Protein AF-A0A9X0DX29-F1 (afdb_monomer)

Structure (mmCIF, N/CA/C/O backbone):
data_AF-A0A9X0DX29-F1
#
_entry.id   AF-A0A9X0DX29-F1
#
loop_
_atom_site.group_PDB
_atom_site.id
_atom_site.type_symbol
_atom_site.label_atom_id
_atom_site.label_alt_id
_atom_site.label_comp_id
_atom_site.label_asym_id
_atom_site.label_entity_id
_atom_site.label_seq_id
_atom_site.pdbx_PDB_ins_code
_atom_site.Cartn_x
_atom_site.Cartn_y
_atom_site.Cartn_z
_atom_site.occupancy
_atom_site.B_iso_or_equiv
_atom_site.auth_seq_id
_atom_site.auth_comp_id
_atom_site.auth_asym_id
_atom_site.auth_atom_id
_atom_site.pdbx_PDB_model_num
ATOM 1 N N . MET A 1 1 ? -0.503 -23.295 -5.981 1.00 42.03 1 MET A N 1
ATOM 2 C CA . MET A 1 1 ? 0.009 -21.910 -6.052 1.00 42.03 1 MET A CA 1
ATOM 3 C C . MET A 1 1 ? -1.191 -20.966 -6.033 1.00 42.03 1 MET A C 1
ATOM 5 O O . MET A 1 1 ? -1.618 -20.573 -7.106 1.00 42.03 1 MET A O 1
ATOM 9 N N . SER A 1 2 ? -1.792 -20.668 -4.869 1.00 46.97 2 SER A N 1
ATOM 10 C CA . SER A 1 2 ? -2.991 -19.798 -4.833 1.00 46.97 2 SER A CA 1
ATOM 11 C C . SER A 1 2 ? -3.228 -19.061 -3.500 1.00 46.97 2 SER A C 1
ATOM 13 O O . SER A 1 2 ? -4.378 -18.798 -3.171 1.00 46.97 2 SER A O 1
ATOM 15 N N . GLU A 1 3 ? -2.201 -18.723 -2.711 1.00 51.62 3 GLU A N 1
ATOM 16 C CA . GLU A 1 3 ? -2.432 -17.985 -1.447 1.00 51.62 3 GLU A CA 1
ATOM 17 C C . GLU A 1 3 ? -2.760 -16.491 -1.646 1.00 51.62 3 GLU A C 1
ATOM 19 O O . GLU A 1 3 ? -3.456 -15.912 -0.819 1.00 51.62 3 GLU A O 1
ATOM 24 N N . ASN A 1 4 ? -2.370 -15.876 -2.770 1.00 51.94 4 ASN A N 1
ATOM 25 C CA . ASN A 1 4 ? -2.613 -14.442 -3.011 1.00 51.94 4 ASN A CA 1
ATOM 26 C C . ASN A 1 4 ? -4.077 -14.099 -3.348 1.00 51.94 4 ASN A C 1
ATOM 28 O O . ASN A 1 4 ? -4.511 -12.974 -3.126 1.00 51.94 4 ASN A O 1
ATOM 32 N N . HIS A 1 5 ? -4.878 -15.048 -3.851 1.00 55.22 5 HIS A N 1
ATOM 33 C CA . HIS A 1 5 ? -6.261 -14.757 -4.260 1.00 55.22 5 HIS A CA 1
ATOM 34 C C . HIS A 1 5 ? -7.190 -14.402 -3.090 1.00 55.22 5 HIS A C 1
ATOM 36 O O . HIS A 1 5 ? -8.185 -13.712 -3.301 1.00 55.22 5 HIS A O 1
ATOM 42 N N . ASN A 1 6 ? -6.868 -14.854 -1.875 1.00 68.69 6 ASN A N 1
ATOM 43 C CA . ASN A 1 6 ? -7.701 -14.620 -0.696 1.00 68.69 6 ASN A CA 1
ATOM 44 C C . ASN A 1 6 ? -7.319 -13.333 0.051 1.00 68.69 6 ASN A C 1
ATOM 46 O O . ASN A 1 6 ? -8.140 -12.774 0.768 1.00 68.69 6 ASN A O 1
ATOM 50 N N . LEU A 1 7 ? -6.091 -12.832 -0.124 1.00 77.69 7 LEU A N 1
ATOM 51 C CA . LEU A 1 7 ? -5.624 -11.691 0.661 1.00 77.69 7 LEU A CA 1
ATOM 52 C C . LEU A 1 7 ? -6.355 -10.399 0.279 1.00 77.69 7 LEU A C 1
ATOM 54 O O . LEU A 1 7 ? -6.810 -9.659 1.146 1.00 77.69 7 LEU A O 1
ATOM 58 N N . TYR A 1 8 ? -6.562 -10.183 -1.022 1.00 83.12 8 TYR A N 1
ATOM 59 C CA . TYR A 1 8 ? -7.323 -9.036 -1.519 1.00 83.12 8 TYR A CA 1
ATOM 60 C C . TYR A 1 8 ? -8.821 -9.116 -1.205 1.00 83.12 8 TYR A C 1
ATOM 62 O O . TYR A 1 8 ? -9.495 -8.098 -1.260 1.00 83.12 8 TYR A O 1
ATOM 70 N N . ALA A 1 9 ? -9.355 -10.286 -0.833 1.00 81.69 9 ALA A N 1
ATOM 71 C CA . ALA A 1 9 ? -10.739 -10.392 -0.365 1.00 81.69 9 ALA A CA 1
ATOM 72 C C . ALA A 1 9 ? -10.942 -9.756 1.022 1.00 81.69 9 ALA A C 1
ATOM 74 O O . ALA A 1 9 ? -12.075 -9.492 1.411 1.00 81.69 9 ALA A O 1
ATOM 75 N N . ALA A 1 10 ? -9.856 -9.506 1.764 1.00 81.94 10 ALA A N 1
ATOM 76 C CA . ALA A 1 10 ? -9.905 -8.764 3.018 1.00 81.94 10 ALA A CA 1
ATOM 77 C C . ALA A 1 10 ? -9.997 -7.244 2.806 1.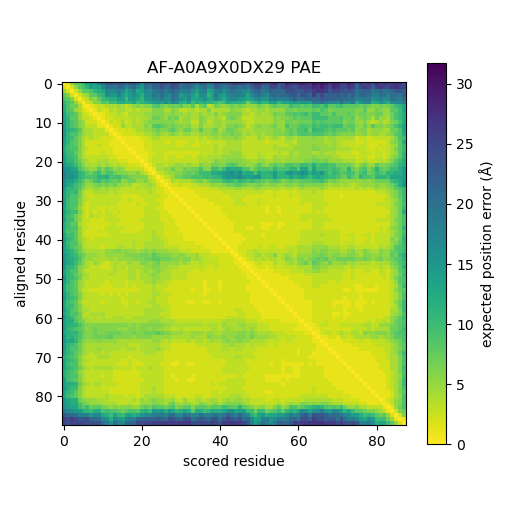00 81.94 10 ALA A C 1
ATOM 79 O O . ALA A 1 10 ? -10.280 -6.527 3.764 1.00 81.94 10 ALA A O 1
ATOM 80 N N . LEU A 1 11 ? -9.743 -6.743 1.589 1.00 84.25 11 LEU A N 1
ATOM 81 C CA . LEU A 1 11 ? -9.868 -5.320 1.290 1.00 84.25 11 LEU A CA 1
ATOM 82 C C . LEU A 1 11 ? -11.345 -4.905 1.277 1.00 84.25 11 LEU A C 1
ATOM 84 O O . LEU A 1 11 ? -12.174 -5.632 0.729 1.00 84.25 11 LEU A O 1
ATOM 88 N N . PRO A 1 12 ? -11.680 -3.732 1.840 1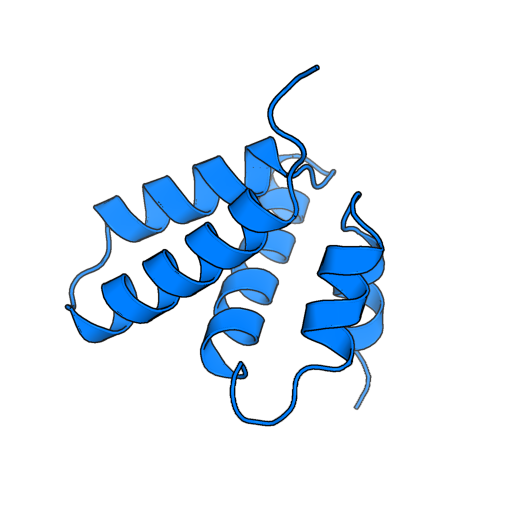.00 78.12 12 PRO A N 1
ATOM 89 C CA . PRO A 1 12 ? -13.038 -3.205 1.764 1.00 78.12 12 PRO A CA 1
ATOM 90 C C . PRO A 1 12 ? -13.402 -2.770 0.335 1.00 78.12 12 PRO A C 1
ATOM 92 O O . PRO A 1 12 ? -14.539 -2.969 -0.089 1.00 78.12 12 PRO A O 1
ATOM 95 N N . ASP A 1 13 ? -12.439 -2.237 -0.425 1.00 84.00 13 ASP A N 1
ATOM 96 C CA . ASP A 1 13 ? -12.657 -1.773 -1.793 1.00 84.00 13 ASP A CA 1
ATOM 97 C C . ASP A 1 13 ? -12.464 -2.883 -2.814 1.00 84.00 13 ASP A C 1
ATOM 99 O O . ASP A 1 13 ? -11.359 -3.377 -3.057 1.00 84.00 13 ASP A O 1
ATOM 103 N N . THR A 1 14 ? -13.576 -3.253 -3.447 1.00 82.31 14 THR A N 1
ATOM 104 C CA . THR A 1 14 ? -13.595 -4.322 -4.449 1.00 82.31 14 THR A CA 1
ATOM 105 C C . THR A 1 14 ? -12.864 -3.895 -5.723 1.00 82.31 14 THR A C 1
ATOM 107 O O . THR A 1 14 ? -12.115 -4.696 -6.270 1.00 82.31 14 THR A O 1
ATOM 110 N N . GLU A 1 15 ? -12.977 -2.631 -6.145 1.00 85.88 15 GLU A N 1
ATOM 111 C CA . GLU A 1 15 ? -12.236 -2.117 -7.308 1.00 85.88 15 GLU A CA 1
ATOM 112 C C . GLU A 1 15 ? -10.723 -2.104 -7.073 1.00 85.88 15 GLU A C 1
ATOM 114 O O . GLU A 1 15 ? -9.965 -2.541 -7.937 1.00 85.88 15 GLU A O 1
ATOM 119 N N . LEU A 1 16 ? -10.274 -1.697 -5.880 1.00 86.81 16 LEU A N 1
ATOM 120 C CA . LEU A 1 16 ? -8.864 -1.772 -5.494 1.00 86.81 16 LEU A CA 1
ATOM 121 C C . LEU A 1 16 ? -8.367 -3.225 -5.519 1.00 86.81 16 LEU A C 1
ATOM 123 O O . LEU A 1 16 ? -7.310 -3.525 -6.080 1.00 86.81 16 LEU A O 1
ATOM 127 N N . ALA A 1 17 ? -9.147 -4.142 -4.940 1.00 87.19 17 ALA A N 1
ATOM 128 C CA . ALA A 1 17 ? -8.832 -5.564 -4.932 1.00 87.19 17 ALA A CA 1
ATOM 129 C C . ALA A 1 17 ? -8.742 -6.147 -6.350 1.00 87.19 17 ALA A C 1
ATOM 131 O O . ALA A 1 17 ? -7.834 -6.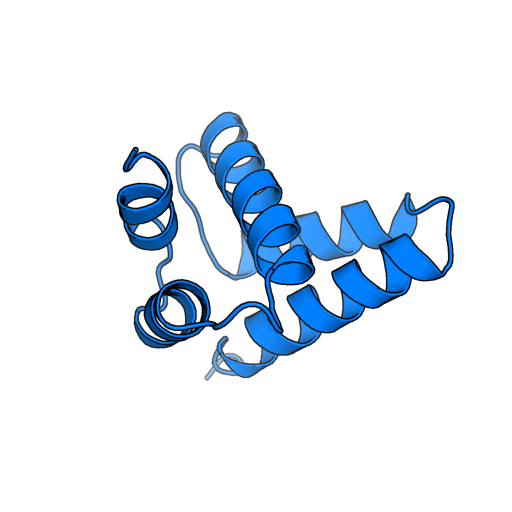928 -6.642 1.00 87.19 17 ALA A O 1
ATOM 132 N N . GLU A 1 18 ? -9.660 -5.774 -7.241 1.00 86.38 18 GLU A N 1
ATOM 133 C CA . GLU A 1 18 ? -9.648 -6.209 -8.636 1.00 86.38 18 GLU A CA 1
ATOM 134 C C . GLU A 1 18 ? -8.504 -5.585 -9.431 1.00 86.38 18 GLU A C 1
ATOM 136 O O . GLU A 1 18 ? -7.895 -6.282 -10.243 1.00 86.38 18 GLU A O 1
ATOM 141 N N . HIS A 1 19 ? -8.158 -4.324 -9.174 1.00 86.81 19 HIS A N 1
ATOM 142 C CA . HIS A 1 19 ? -7.027 -3.660 -9.810 1.00 86.81 19 HIS A CA 1
ATOM 143 C C . HIS A 1 19 ? -5.722 -4.411 -9.536 1.00 86.81 19 HIS A C 1
ATOM 145 O O . HIS A 1 19 ? -5.006 -4.759 -10.471 1.00 86.81 19 HIS A O 1
ATOM 151 N N . PHE A 1 20 ? -5.454 -4.757 -8.273 1.00 84.69 20 PHE A N 1
ATOM 152 C CA . PHE A 1 20 ? -4.268 -5.533 -7.903 1.00 84.69 20 PHE A CA 1
ATOM 153 C C . PHE A 1 20 ? -4.349 -7.010 -8.310 1.00 84.69 20 PHE A C 1
ATOM 155 O O . PHE A 1 20 ? -3.319 -7.621 -8.590 1.00 84.69 20 PHE A O 1
ATOM 162 N N . ARG A 1 21 ? -5.552 -7.595 -8.393 1.00 82.81 21 ARG A N 1
ATOM 163 C CA . ARG A 1 21 ? -5.741 -8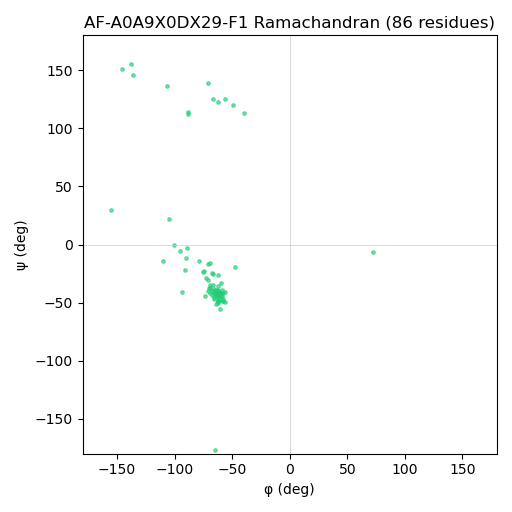.976 -8.872 1.00 82.81 21 ARG A CA 1
ATOM 164 C C . ARG A 1 21 ? -5.486 -9.113 -10.373 1.00 82.81 21 ARG A C 1
ATOM 166 O O . ARG A 1 21 ? -4.913 -10.112 -10.798 1.00 82.81 21 ARG A O 1
ATOM 173 N N . ASN A 1 22 ? -5.934 -8.135 -11.154 1.00 81.75 22 ASN A N 1
ATOM 174 C CA . ASN A 1 22 ? -5.777 -8.103 -12.608 1.00 81.75 22 ASN A CA 1
ATOM 175 C C . ASN A 1 22 ? -4.481 -7.419 -13.044 1.00 81.75 22 ASN A C 1
ATOM 177 O O . ASN A 1 22 ? -4.202 -7.346 -14.238 1.00 81.75 22 ASN A O 1
ATOM 181 N N . ALA A 1 23 ? -3.701 -6.902 -12.097 1.00 75.75 23 ALA A N 1
ATOM 182 C CA . ALA A 1 23 ? -2.452 -6.253 -12.405 1.00 75.75 23 ALA A CA 1
ATOM 183 C C . ALA A 1 23 ? -1.470 -7.229 -13.057 1.00 75.75 23 ALA A C 1
ATOM 185 O O . ALA A 1 23 ? -1.091 -8.254 -12.485 1.00 75.75 23 ALA A O 1
ATOM 186 N N . ASP A 1 24 ? -1.013 -6.867 -14.251 1.00 74.75 24 ASP A N 1
ATOM 187 C CA . ASP A 1 24 ? 0.096 -7.537 -14.910 1.00 74.75 24 ASP A CA 1
ATOM 188 C C . ASP A 1 24 ? 1.410 -7.354 -14.129 1.00 74.75 24 ASP A C 1
ATOM 190 O O . ASP A 1 24 ? 1.496 -6.702 -13.085 1.00 74.75 24 ASP A O 1
ATOM 194 N N . SER A 1 25 ? 2.495 -7.880 -14.700 1.00 75.50 25 SER A N 1
ATOM 195 C CA . SER A 1 25 ? 3.872 -7.755 -14.195 1.00 75.50 25 SER A CA 1
ATOM 196 C C . SER A 1 25 ? 4.293 -6.329 -13.801 1.00 75.50 25 SER A C 1
ATOM 198 O O . SER A 1 25 ? 5.265 -6.181 -13.062 1.00 75.50 25 SER A O 1
ATOM 200 N N . THR A 1 26 ? 3.590 -5.309 -14.296 1.00 79.81 26 THR A N 1
ATOM 201 C CA . THR A 1 26 ? 3.846 -3.882 -14.090 1.00 79.81 26 THR A CA 1
ATOM 202 C C . THR A 1 26 ? 3.632 -3.419 -12.648 1.00 79.81 26 THR A C 1
ATOM 204 O O . THR A 1 26 ? 4.401 -2.578 -12.204 1.00 79.81 26 THR A O 1
ATOM 207 N N . LEU A 1 27 ? 2.661 -3.976 -11.907 1.00 84.19 27 LEU A N 1
ATOM 208 C CA . LEU A 1 27 ? 2.416 -3.606 -10.496 1.00 84.19 27 LEU A CA 1
ATOM 209 C C . LEU A 1 27 ? 2.921 -4.669 -9.516 1.00 84.19 27 LEU A C 1
ATOM 211 O O . LEU A 1 27 ? 2.435 -4.788 -8.394 1.00 84.19 27 LEU A O 1
ATOM 215 N N . ARG A 1 28 ? 3.872 -5.508 -9.939 1.00 87.81 28 ARG A N 1
ATOM 216 C CA . ARG A 1 28 ? 4.368 -6.622 -9.118 1.00 87.81 28 ARG A CA 1
ATOM 217 C C . ARG A 1 28 ? 4.960 -6.143 -7.790 1.00 87.81 28 ARG A C 1
ATOM 219 O O . ARG A 1 28 ? 4.791 -6.818 -6.776 1.00 87.81 28 ARG A O 1
ATOM 226 N N . ASN A 1 29 ? 5.676 -5.022 -7.806 1.00 90.44 29 ASN A N 1
ATOM 227 C CA . ASN A 1 29 ? 6.352 -4.504 -6.619 1.00 90.44 29 ASN A CA 1
ATOM 228 C C . ASN A 1 29 ? 5.336 -3.895 -5.648 1.00 90.44 29 ASN A C 1
ATOM 230 O O . ASN A 1 29 ? 5.361 -4.192 -4.457 1.00 90.44 29 ASN A O 1
ATOM 234 N N . GLU A 1 30 ? 4.396 -3.120 -6.178 1.00 91.81 30 GLU A N 1
ATOM 235 C CA . GLU A 1 30 ? 3.297 -2.499 -5.448 1.00 91.81 30 GLU A CA 1
ATOM 236 C C . GLU A 1 30 ? 2.376 -3.567 -4.846 1.00 91.81 30 GLU A C 1
ATOM 238 O O . GLU A 1 30 ? 2.014 -3.498 -3.674 1.00 91.81 30 GLU A O 1
ATOM 243 N N . ALA A 1 31 ? 2.067 -4.620 -5.609 1.00 89.69 31 ALA A N 1
ATOM 244 C CA . ALA A 1 31 ? 1.294 -5.762 -5.135 1.00 89.69 31 ALA A CA 1
ATOM 245 C C . ALA A 1 31 ? 1.987 -6.475 -3.967 1.00 89.69 31 ALA A C 1
ATOM 247 O O . ALA A 1 31 ? 1.327 -6.820 -2.989 1.00 89.69 31 ALA A O 1
ATOM 248 N N . ALA A 1 32 ? 3.310 -6.667 -4.035 1.00 90.38 32 ALA A N 1
ATOM 249 C CA . ALA A 1 32 ? 4.081 -7.285 -2.956 1.00 90.38 32 ALA A CA 1
ATOM 250 C C . ALA A 1 32 ? 4.108 -6.419 -1.684 1.00 90.38 32 ALA A C 1
ATOM 252 O O . ALA A 1 32 ? 3.991 -6.943 -0.573 1.00 90.38 32 ALA A O 1
ATOM 253 N N . VAL A 1 33 ? 4.229 -5.097 -1.841 1.00 92.56 33 VAL A N 1
ATOM 254 C CA . VAL A 1 33 ? 4.123 -4.136 -0.734 1.00 92.56 33 VAL A CA 1
ATOM 255 C C . VAL A 1 33 ? 2.735 -4.203 -0.104 1.00 92.56 33 VAL A C 1
ATOM 257 O O . VAL A 1 33 ? 2.623 -4.344 1.115 1.00 92.56 33 VAL A O 1
ATOM 260 N N . LEU A 1 34 ? 1.681 -4.163 -0.919 1.00 91.31 34 LEU A N 1
ATOM 261 C CA . LEU A 1 34 ? 0.307 -4.214 -0.440 1.00 91.31 34 LEU A CA 1
ATOM 262 C C . LEU A 1 34 ? 0.005 -5.537 0.281 1.00 91.31 34 LEU A C 1
ATOM 264 O O . LEU A 1 34 ? -0.605 -5.516 1.346 1.00 91.31 34 LEU A O 1
ATOM 268 N N . ASP A 1 35 ? 0.492 -6.672 -0.227 1.00 91.06 35 ASP A N 1
ATOM 269 C CA . ASP A 1 35 ? 0.336 -7.987 0.412 1.00 91.06 35 ASP A CA 1
ATOM 270 C C . ASP A 1 35 ? 0.958 -8.002 1.820 1.0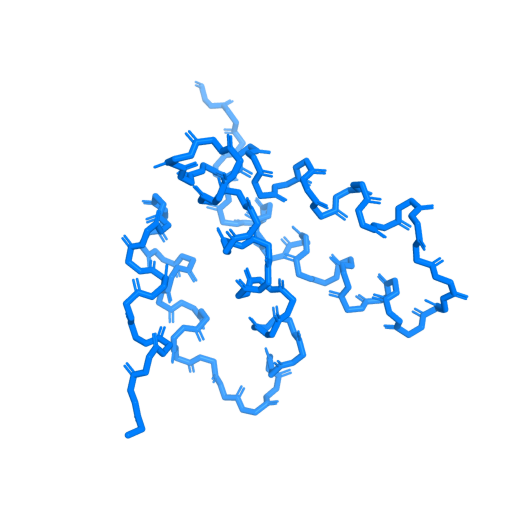0 91.06 35 ASP A C 1
ATOM 272 O O . ASP A 1 35 ? 0.338 -8.435 2.796 1.00 91.06 35 ASP A O 1
ATOM 276 N N . ARG A 1 36 ? 2.167 -7.441 1.954 1.00 91.75 36 ARG A N 1
ATOM 277 C CA . ARG A 1 36 ? 2.856 -7.297 3.245 1.00 91.75 36 ARG A CA 1
ATOM 278 C C . ARG A 1 36 ? 2.083 -6.389 4.203 1.00 91.75 36 ARG A C 1
ATOM 280 O O . ARG A 1 36 ? 1.960 -6.731 5.380 1.00 91.75 36 ARG A O 1
ATOM 287 N N . VAL A 1 37 ? 1.543 -5.273 3.716 1.00 93.00 37 VAL A N 1
ATOM 288 C CA . VAL A 1 37 ? 0.744 -4.340 4.527 1.00 93.00 37 VAL A CA 1
ATOM 289 C C . VAL A 1 37 ? -0.564 -4.981 4.988 1.00 93.00 37 VAL A C 1
ATOM 291 O O . VAL A 1 37 ? -0.868 -4.934 6.176 1.00 93.00 37 VAL A O 1
ATOM 294 N N . ILE A 1 38 ? -1.304 -5.645 4.096 1.00 91.56 38 ILE A N 1
ATOM 295 C CA . ILE A 1 38 ? -2.555 -6.338 4.434 1.00 91.56 38 ILE A CA 1
ATOM 296 C C . ILE A 1 38 ? -2.302 -7.396 5.513 1.00 91.56 38 ILE A C 1
ATOM 298 O O . ILE A 1 38 ? -3.027 -7.443 6.506 1.00 91.56 38 ILE A O 1
ATOM 302 N N . ARG A 1 39 ? -1.251 -8.216 5.367 1.00 91.38 39 ARG A N 1
ATOM 303 C CA . ARG A 1 39 ? -0.877 -9.213 6.386 1.00 91.38 39 ARG A CA 1
ATOM 304 C C . ARG A 1 39 ? -0.530 -8.566 7.720 1.00 91.38 39 ARG A C 1
ATOM 306 O O . ARG A 1 39 ? -0.938 -9.080 8.758 1.00 91.38 39 ARG A O 1
ATOM 313 N N . HIS A 1 40 ? 0.215 -7.462 7.697 1.00 91.94 40 HIS A N 1
ATOM 314 C CA . HIS A 1 40 ? 0.581 -6.739 8.909 1.00 91.94 40 HIS A CA 1
ATOM 315 C C . HIS A 1 40 ? -0.660 -6.202 9.629 1.00 91.94 40 HIS A C 1
ATOM 317 O O . HIS A 1 40 ? -0.846 -6.493 10.805 1.00 91.94 40 HIS A O 1
ATOM 323 N N . VAL A 1 41 ? -1.543 -5.509 8.909 1.00 91.50 41 VAL A N 1
ATOM 324 C CA . VAL A 1 41 ? -2.791 -4.949 9.448 1.00 91.50 41 VAL A CA 1
ATOM 325 C C . VAL A 1 41 ? -3.729 -6.051 9.954 1.00 91.50 41 VAL A C 1
ATOM 327 O O . VAL A 1 41 ? -4.296 -5.929 11.036 1.00 91.50 41 VAL A O 1
ATOM 330 N N . LEU A 1 42 ? -3.861 -7.168 9.232 1.00 89.75 42 LEU A N 1
ATOM 331 C CA . LEU A 1 42 ? -4.628 -8.324 9.711 1.00 89.75 42 LEU A CA 1
ATOM 332 C C . LEU A 1 42 ? -4.057 -8.891 11.012 1.00 89.75 42 LEU A C 1
ATOM 334 O O . LEU A 1 42 ? -4.820 -9.242 11.908 1.00 89.75 42 LEU A O 1
ATOM 338 N N . ALA A 1 43 ? -2.732 -8.983 11.127 1.00 90.06 43 ALA A N 1
ATOM 339 C CA . ALA A 1 43 ? -2.080 -9.514 12.317 1.00 90.06 43 ALA A CA 1
ATOM 340 C C . ALA A 1 43 ? -2.188 -8.576 13.532 1.00 90.06 43 ALA A C 1
ATOM 342 O O . ALA A 1 43 ? -2.211 -9.062 14.662 1.00 90.06 43 ALA A O 1
ATOM 343 N N . THR A 1 44 ? -2.247 -7.257 13.322 1.00 88.56 44 THR A N 1
ATOM 344 C CA . THR A 1 44 ? -2.289 -6.258 14.403 1.00 88.56 44 THR A CA 1
ATOM 345 C C . THR A 1 44 ? -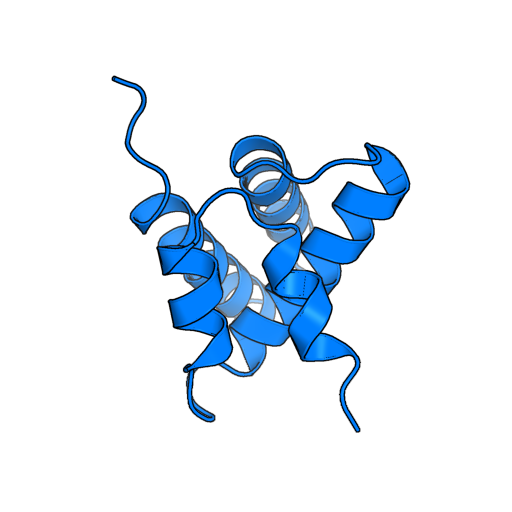3.707 -5.844 14.795 1.00 88.56 44 THR A C 1
ATOM 347 O O . THR A 1 44 ? -3.992 -5.710 15.983 1.00 88.56 44 THR A O 1
ATOM 350 N N . GLU A 1 45 ? -4.604 -5.660 13.824 1.00 86.50 45 GLU A N 1
ATOM 351 C CA . GLU A 1 45 ? -5.960 -5.131 14.032 1.00 86.50 45 GLU A CA 1
ATOM 352 C C . GLU A 1 45 ? -7.069 -6.175 13.824 1.00 86.50 45 GLU A C 1
ATOM 354 O O . GLU A 1 45 ? -8.222 -5.934 14.185 1.00 86.50 45 GLU A O 1
ATOM 359 N N . GLY A 1 46 ? -6.763 -7.328 13.217 1.00 85.94 46 GLY A N 1
ATOM 360 C CA . GLY A 1 46 ? -7.742 -8.379 12.904 1.00 85.94 46 GLY A CA 1
ATOM 361 C C . GLY A 1 46 ? -8.704 -8.043 11.758 1.00 85.94 46 GLY A C 1
ATOM 362 O O . GLY A 1 46 ? -9.474 -8.901 11.328 1.00 85.94 46 GLY A O 1
ATOM 363 N N . ARG A 1 47 ? -8.665 -6.811 11.241 1.00 87.06 47 ARG A N 1
ATOM 364 C CA . ARG A 1 47 ? -9.471 -6.331 10.115 1.00 87.06 47 ARG A CA 1
ATOM 365 C C . ARG A 1 47 ? -8.675 -5.337 9.286 1.00 87.06 47 ARG A C 1
ATOM 367 O O . ARG A 1 47 ? -7.844 -4.615 9.822 1.00 87.06 47 ARG A O 1
ATOM 374 N N . VAL A 1 48 ? -8.976 -5.269 7.997 1.00 89.94 48 VAL A N 1
ATOM 375 C CA . VAL A 1 48 ? -8.308 -4.363 7.061 1.00 89.94 48 VAL A CA 1
ATOM 376 C C . VAL A 1 48 ? -9.249 -3.222 6.712 1.00 89.94 48 VAL A C 1
ATOM 378 O O . VAL A 1 48 ? -10.436 -3.429 6.474 1.00 89.94 48 VAL A O 1
ATOM 381 N N . SER A 1 49 ? -8.714 -2.007 6.698 1.00 89.25 49 SER A N 1
ATOM 382 C CA . SER A 1 49 ? -9.414 -0.811 6.240 1.00 89.25 49 SER A CA 1
ATOM 383 C C . SER A 1 49 ? -8.466 0.045 5.407 1.00 89.25 49 SER A C 1
ATOM 385 O O . SER A 1 49 ? -7.253 -0.013 5.626 1.00 89.25 49 SER A O 1
ATOM 387 N N . ASN A 1 50 ? -8.996 0.873 4.503 1.00 88.75 50 ASN A N 1
ATOM 388 C CA . ASN A 1 50 ? -8.163 1.797 3.724 1.00 88.75 50 ASN A CA 1
ATOM 389 C C . ASN A 1 50 ? -7.340 2.698 4.634 1.00 88.75 50 ASN A C 1
ATOM 391 O O . ASN A 1 50 ? -6.150 2.875 4.410 1.00 88.75 50 ASN A O 1
ATOM 395 N N . LYS A 1 51 ? -7.944 3.181 5.726 1.00 90.12 51 LYS A N 1
ATOM 396 C CA . LYS A 1 51 ? -7.250 3.982 6.734 1.00 90.12 51 LYS A CA 1
ATOM 397 C C . LYS A 1 51 ? -6.050 3.239 7.327 1.00 90.12 51 LYS A C 1
ATOM 399 O O . LYS A 1 51 ? -4.965 3.807 7.383 1.00 90.12 51 LYS A O 1
ATOM 404 N N . SER A 1 52 ? -6.226 1.987 7.749 1.00 92.56 52 SER A N 1
ATOM 405 C CA . SER A 1 52 ? -5.139 1.183 8.327 1.00 92.56 52 SER A CA 1
ATOM 406 C C . SER A 1 52 ? -4.031 0.908 7.304 1.00 92.56 52 SER A C 1
ATOM 408 O O . SER A 1 52 ? -2.852 0.991 7.640 1.00 92.56 52 SER A O 1
ATOM 410 N N . ILE A 1 53 ? -4.390 0.649 6.040 1.00 92.31 53 ILE A N 1
ATOM 411 C CA . ILE A 1 53 ? -3.424 0.462 4.944 1.00 92.31 53 ILE A CA 1
ATOM 412 C C . ILE A 1 53 ? -2.638 1.750 4.687 1.00 92.31 53 ILE A C 1
ATOM 414 O O . ILE A 1 53 ? -1.411 1.715 4.674 1.00 92.31 53 ILE A O 1
ATOM 418 N N . ILE A 1 54 ? -3.332 2.879 4.520 1.00 93.19 54 ILE A N 1
ATOM 419 C CA . ILE A 1 54 ? -2.737 4.199 4.275 1.00 93.19 54 ILE A CA 1
ATOM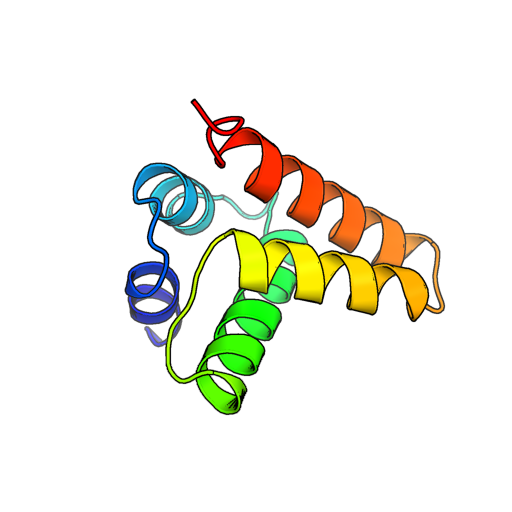 420 C C . ILE A 1 54 ? -1.760 4.554 5.398 1.00 93.19 54 ILE A C 1
ATOM 422 O O . ILE A 1 54 ? -0.612 4.892 5.124 1.00 93.19 54 ILE A O 1
ATOM 426 N N . LEU A 1 55 ? -2.176 4.413 6.661 1.00 93.69 55 LEU A N 1
ATOM 427 C CA . LEU A 1 55 ? -1.307 4.676 7.810 1.00 93.69 55 LEU A CA 1
ATOM 428 C C . LEU A 1 55 ? -0.072 3.768 7.808 1.00 93.69 55 LEU A C 1
ATOM 430 O O . LEU A 1 55 ? 1.038 4.241 8.042 1.00 93.69 55 LEU A O 1
ATOM 434 N N . CYS A 1 56 ? -0.240 2.479 7.507 1.00 94.25 56 CYS A N 1
ATOM 435 C CA . CYS A 1 56 ? 0.876 1.540 7.449 1.00 94.25 56 CYS A CA 1
ATOM 436 C C . CYS A 1 56 ? 1.861 1.862 6.314 1.00 94.25 56 CYS A C 1
ATOM 438 O O . CYS A 1 56 ? 3.070 1.738 6.506 1.00 94.25 56 CYS A O 1
ATOM 440 N N . LEU A 1 57 ? 1.365 2.298 5.152 1.00 94.75 57 LEU A N 1
ATOM 441 C CA . LEU A 1 57 ? 2.192 2.735 4.024 1.00 94.75 57 LEU A CA 1
ATOM 442 C C . LEU A 1 57 ? 2.954 4.028 4.340 1.00 94.75 57 LEU A C 1
ATOM 444 O O . LEU A 1 57 ? 4.130 4.129 4.000 1.00 94.75 57 LEU A O 1
ATOM 448 N N . ILE A 1 58 ? 2.323 4.985 5.029 1.00 95.12 58 ILE A N 1
ATOM 449 C CA . ILE A 1 58 ? 2.984 6.216 5.492 1.00 95.12 58 ILE A CA 1
ATOM 450 C C . ILE A 1 58 ? 4.107 5.879 6.479 1.00 95.12 58 ILE A C 1
ATOM 452 O O . ILE A 1 58 ? 5.234 6.319 6.280 1.00 95.12 58 ILE A O 1
ATOM 456 N N . MET A 1 59 ? 3.844 5.033 7.480 1.00 94.19 59 MET A N 1
ATOM 457 C CA . MET A 1 59 ? 4.885 4.609 8.424 1.00 94.19 59 MET A CA 1
ATOM 458 C C . MET A 1 59 ? 6.042 3.897 7.712 1.00 94.19 59 MET A C 1
ATOM 460 O O . MET A 1 59 ? 7.205 4.154 8.010 1.00 94.19 59 MET A O 1
ATOM 464 N N . ALA A 1 60 ? 5.739 3.030 6.740 1.00 93.75 60 ALA A N 1
ATOM 465 C CA . ALA A 1 60 ? 6.766 2.362 5.947 1.00 93.75 60 ALA A CA 1
ATOM 466 C C . ALA A 1 60 ? 7.608 3.363 5.136 1.00 93.75 60 ALA A C 1
ATOM 468 O O . ALA A 1 60 ? 8.826 3.207 5.073 1.00 93.75 60 ALA A O 1
ATOM 469 N N . LEU A 1 61 ? 6.987 4.410 4.575 1.00 94.44 61 LEU A N 1
ATOM 470 C CA . LEU A 1 61 ? 7.682 5.496 3.874 1.00 94.44 61 LEU A CA 1
ATOM 471 C C . LEU A 1 61 ? 8.633 6.274 4.780 1.00 94.44 61 LEU A C 1
ATOM 473 O O . LEU A 1 61 ? 9.726 6.621 4.343 1.00 94.44 61 LEU A O 1
ATOM 477 N N . GLU A 1 62 ? 8.237 6.538 6.025 1.00 94.44 62 GLU A N 1
ATOM 478 C CA . GLU A 1 62 ? 9.082 7.238 7.001 1.00 94.44 62 GLU A CA 1
ATOM 479 C C . GLU A 1 62 ? 10.319 6.420 7.398 1.00 94.44 62 GLU A C 1
ATOM 481 O O . GLU A 1 62 ? 11.340 6.987 7.785 1.00 94.44 62 GLU A O 1
ATOM 486 N N . THR A 1 63 ? 10.242 5.093 7.277 1.00 92.88 63 THR A N 1
ATOM 487 C CA . THR A 1 63 ? 11.343 4.169 7.587 1.00 92.88 63 THR A CA 1
ATOM 488 C C . THR A 1 63 ? 12.109 3.671 6.362 1.00 92.88 63 THR A C 1
ATOM 490 O O . THR A 1 63 ? 13.033 2.879 6.518 1.00 92.88 63 THR A O 1
ATOM 493 N N . ALA A 1 64 ? 11.724 4.088 5.152 1.00 94.38 64 ALA A N 1
ATOM 494 C CA . ALA A 1 64 ? 12.336 3.604 3.922 1.00 94.38 64 ALA A CA 1
ATOM 495 C C . ALA A 1 64 ? 13.799 4.064 3.823 1.00 94.38 64 ALA A C 1
ATOM 497 O O . ALA A 1 64 ? 14.100 5.256 3.880 1.00 94.38 64 ALA A O 1
ATOM 498 N N . GLU A 1 65 ? 14.713 3.113 3.636 1.00 92.38 65 GLU A N 1
ATOM 499 C CA . GLU A 1 65 ? 16.158 3.385 3.626 1.00 92.38 65 GLU A CA 1
ATOM 500 C C . GLU A 1 65 ? 16.692 3.715 2.223 1.00 92.38 65 GLU A C 1
ATOM 502 O O . GLU A 1 65 ? 17.830 4.161 2.072 1.00 92.38 65 GLU A O 1
ATOM 507 N N . SER A 1 66 ? 15.885 3.496 1.180 1.00 95.00 66 SER A N 1
ATOM 508 C CA . SER A 1 66 ? 16.281 3.708 -0.213 1.00 95.00 66 SER A CA 1
ATOM 509 C C . SER A 1 66 ? 15.210 4.424 -1.029 1.00 95.00 66 SER A C 1
ATOM 511 O O . SER A 1 66 ? 14.013 4.183 -0.865 1.00 95.00 66 SER A O 1
ATOM 513 N N . ASP A 1 67 ? 15.645 5.257 -1.979 1.00 93.62 67 ASP A N 1
ATOM 514 C CA . ASP A 1 67 ? 14.741 5.958 -2.898 1.00 93.62 67 ASP A CA 1
ATOM 515 C C . ASP A 1 67 ? 13.890 4.997 -3.735 1.00 93.62 67 ASP A C 1
ATOM 517 O O . ASP A 1 67 ? 12.737 5.298 -4.030 1.00 93.62 67 ASP A O 1
ATOM 521 N N . ALA A 1 68 ? 14.430 3.824 -4.082 1.00 92.62 68 ALA A N 1
ATOM 522 C CA . ALA A 1 68 ? 13.706 2.801 -4.831 1.00 92.62 68 ALA A CA 1
ATOM 523 C C . ALA A 1 68 ? 12.559 2.184 -4.012 1.00 92.62 68 ALA A C 1
ATOM 525 O O . ALA A 1 68 ? 11.460 2.008 -4.532 1.00 92.62 68 ALA A O 1
ATOM 526 N N . GLU A 1 69 ? 12.789 1.880 -2.731 1.00 92.38 69 GLU A N 1
ATOM 527 C CA . GLU A 1 69 ? 11.734 1.390 -1.837 1.00 92.38 69 GLU A CA 1
ATOM 528 C C . GLU A 1 69 ? 10.677 2.472 -1.600 1.00 92.38 69 GLU A C 1
ATOM 530 O O . GLU A 1 69 ? 9.478 2.214 -1.719 1.00 92.38 69 GLU A O 1
ATOM 535 N N . ALA A 1 70 ? 11.124 3.702 -1.338 1.00 94.44 70 ALA A N 1
ATOM 536 C CA . ALA A 1 70 ? 10.236 4.833 -1.139 1.00 94.44 70 ALA A CA 1
ATOM 537 C C . ALA A 1 70 ? 9.395 5.141 -2.393 1.00 94.44 70 ALA A C 1
ATOM 539 O O . ALA A 1 70 ? 8.232 5.506 -2.268 1.00 94.44 70 ALA A O 1
ATOM 540 N N . ASP A 1 71 ? 9.937 4.981 -3.604 1.00 95.38 71 ASP A N 1
ATOM 541 C CA . ASP A 1 71 ? 9.193 5.141 -4.862 1.00 95.38 71 ASP A CA 1
ATOM 542 C C . ASP A 1 71 ? 8.047 4.125 -4.989 1.00 95.38 71 ASP A C 1
ATOM 544 O O . ASP A 1 71 ? 6.903 4.515 -5.227 1.00 95.38 71 ASP A O 1
ATOM 548 N N . VAL A 1 72 ? 8.319 2.839 -4.746 1.00 94.81 72 VAL A N 1
ATOM 549 C CA . VAL A 1 72 ? 7.287 1.787 -4.793 1.00 94.81 72 VAL A CA 1
ATOM 550 C C . VAL A 1 72 ? 6.223 2.017 -3.720 1.00 94.81 72 VAL A C 1
ATOM 552 O O . VAL A 1 72 ? 5.026 1.898 -3.990 1.00 94.81 72 VAL A O 1
ATOM 555 N N . LEU A 1 73 ? 6.634 2.382 -2.504 1.00 95.56 73 LEU A N 1
ATOM 556 C CA . LEU A 1 73 ? 5.709 2.700 -1.419 1.00 95.56 73 LEU A CA 1
ATOM 557 C C . LEU A 1 73 ? 4.825 3.909 -1.760 1.00 95.56 73 LEU A C 1
ATOM 559 O O . LEU A 1 73 ? 3.617 3.849 -1.535 1.00 95.56 73 LEU A O 1
ATOM 563 N N . ARG A 1 74 ? 5.392 4.973 -2.353 1.00 95.50 74 ARG A N 1
ATOM 564 C CA . ARG A 1 74 ? 4.630 6.155 -2.797 1.00 95.50 74 ARG A CA 1
ATOM 565 C C . ARG A 1 74 ? 3.621 5.800 -3.880 1.00 95.50 74 ARG A C 1
ATOM 567 O O . ARG A 1 74 ? 2.469 6.195 -3.758 1.00 95.50 74 ARG A O 1
ATOM 574 N N . LYS A 1 75 ? 4.016 5.018 -4.887 1.00 94.75 75 LYS A N 1
ATOM 575 C CA . LYS A 1 75 ? 3.105 4.543 -5.942 1.00 94.75 75 LYS A CA 1
ATOM 576 C C . LYS A 1 75 ? 1.980 3.687 -5.378 1.00 94.75 75 LYS A C 1
ATOM 578 O O . LYS A 1 75 ? 0.820 3.887 -5.718 1.00 94.75 75 LYS A O 1
ATOM 583 N N . THR A 1 76 ? 2.310 2.769 -4.471 1.00 94.12 76 THR A N 1
ATOM 584 C CA . THR A 1 76 ? 1.305 1.927 -3.807 1.00 94.12 76 THR A CA 1
ATOM 585 C C . THR A 1 76 ? 0.319 2.785 -3.016 1.00 94.12 76 THR A C 1
ATOM 587 O O . THR A 1 76 ? -0.888 2.572 -3.103 1.00 94.12 76 THR A O 1
ATOM 590 N N . LEU A 1 77 ? 0.821 3.779 -2.278 1.00 94.06 77 LEU A N 1
ATOM 591 C CA . LEU A 1 77 ? -0.003 4.719 -1.525 1.00 94.06 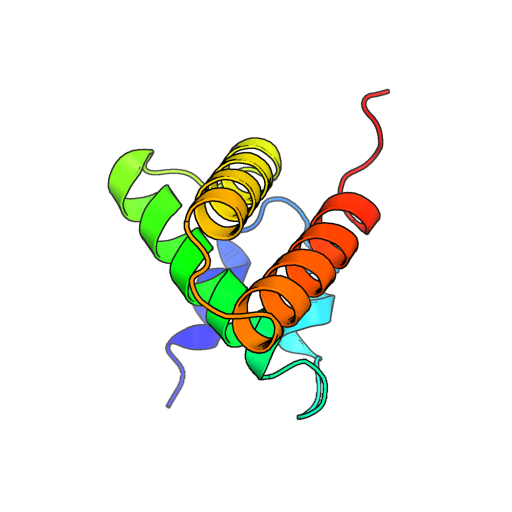77 LEU A CA 1
ATOM 592 C C . LEU A 1 77 ? -0.897 5.562 -2.441 1.00 94.06 77 LEU A C 1
ATOM 594 O O . LEU A 1 77 ? -2.079 5.697 -2.147 1.00 94.06 77 LEU A O 1
ATOM 598 N N . GLU A 1 78 ? -0.367 6.078 -3.549 1.00 93.38 78 GLU A N 1
ATOM 599 C CA . GLU A 1 78 ? -1.133 6.845 -4.539 1.00 93.38 78 GLU A CA 1
ATOM 600 C C . GLU A 1 78 ? -2.296 6.027 -5.107 1.00 93.38 78 GLU A C 1
ATOM 602 O O . GLU A 1 78 ? -3.418 6.524 -5.160 1.00 93.38 78 GLU A O 1
ATOM 607 N N . ILE A 1 79 ? -2.057 4.756 -5.449 1.00 91.00 79 ILE A N 1
ATOM 608 C CA . ILE A 1 79 ? -3.112 3.849 -5.912 1.00 91.00 79 ILE A CA 1
ATOM 609 C C . ILE A 1 79 ? -4.170 3.686 -4.816 1.00 91.00 79 ILE A C 1
ATOM 611 O O . ILE A 1 79 ? -5.340 3.966 -5.053 1.00 91.00 79 ILE A O 1
ATOM 615 N N . VAL A 1 80 ? -3.782 3.275 -3.604 1.00 90.38 80 VAL A N 1
ATOM 616 C CA . VAL A 1 80 ? -4.743 3.028 -2.511 1.00 90.38 80 VAL A CA 1
ATOM 617 C C . VAL A 1 80 ? -5.564 4.280 -2.187 1.00 90.38 80 VAL A C 1
ATOM 619 O O . VAL A 1 80 ? -6.775 4.176 -1.997 1.00 90.38 80 VAL A O 1
ATOM 622 N N . VAL A 1 81 ? -4.936 5.457 -2.156 1.00 90.50 81 VAL A N 1
ATOM 623 C CA . VAL A 1 81 ? -5.627 6.738 -1.949 1.00 90.50 81 VAL A CA 1
ATOM 624 C C . VAL A 1 81 ? -6.554 7.056 -3.121 1.00 90.50 81 VAL A C 1
ATOM 626 O O . VAL A 1 81 ? -7.686 7.448 -2.883 1.00 90.50 81 VAL A O 1
ATOM 629 N N . GLY A 1 82 ? -6.135 6.826 -4.368 1.00 88.06 82 GLY A N 1
ATOM 630 C CA . GLY A 1 82 ? -6.967 7.055 -5.555 1.00 88.06 82 GLY A CA 1
ATOM 631 C C . GLY A 1 82 ? -8.234 6.193 -5.613 1.00 88.06 82 GLY A C 1
ATOM 632 O O . GLY A 1 82 ? -9.226 6.614 -6.202 1.00 88.06 82 GLY A O 1
ATOM 633 N N . TYR A 1 83 ? -8.218 5.017 -4.977 1.00 85.12 83 TYR A N 1
ATOM 634 C CA . TYR A 1 83 ? -9.393 4.151 -4.809 1.00 85.12 83 TYR A CA 1
ATOM 635 C C . TYR A 1 83 ? -10.121 4.352 -3.474 1.00 85.12 83 TYR A C 1
ATOM 637 O O . TYR A 1 83 ? -11.171 3.755 -3.260 1.00 85.12 83 TYR A O 1
ATOM 645 N N . THR A 1 84 ? -9.588 5.169 -2.565 1.00 82.06 84 THR A N 1
ATOM 646 C CA . THR A 1 84 ? -10.296 5.538 -1.340 1.00 82.06 84 THR A CA 1
ATOM 647 C C . THR A 1 84 ? -11.130 6.773 -1.658 1.00 82.06 84 THR A C 1
ATOM 649 O O . THR A 1 84 ? -10.543 7.815 -1.947 1.00 82.06 84 THR A O 1
ATOM 652 N N . PRO A 1 85 ? -12.472 6.704 -1.635 1.00 68.81 85 PRO A N 1
ATOM 653 C CA . PRO A 1 85 ? -13.271 7.907 -1.800 1.00 68.81 85 PRO A CA 1
ATOM 654 C C . PRO A 1 85 ? -12.856 8.924 -0.728 1.00 68.81 85 PRO A C 1
ATOM 656 O O . PRO A 1 85 ? -12.824 8.590 0.458 1.00 68.81 85 PRO A O 1
ATOM 659 N N . ASP A 1 86 ? -12.485 10.132 -1.167 1.00 62.66 86 ASP A N 1
ATOM 660 C CA . ASP A 1 86 ? -12.316 11.307 -0.307 1.00 62.66 86 ASP A CA 1
ATOM 661 C C . ASP A 1 86 ? -13.587 11.388 0.551 1.00 62.66 86 ASP A C 1
ATOM 663 O O . ASP A 1 86 ? -14.688 11.366 0.003 1.00 62.66 86 ASP A O 1
ATOM 667 N N . ASP A 1 87 ? -13.442 11.325 1.870 1.00 50.03 87 ASP A N 1
ATOM 668 C CA . ASP A 1 87 ? -14.530 11.245 2.853 1.00 50.03 87 ASP A CA 1
ATOM 669 C C . ASP A 1 87 ? -15.713 12.163 2.451 1.00 50.03 87 ASP A C 1
ATOM 671 O O . ASP A 1 87 ? -15.560 13.385 2.390 1.00 50.03 87 ASP A O 1
ATOM 675 N N . ALA A 1 88 ? -16.866 11.573 2.102 1.00 39.16 88 ALA A N 1
ATOM 676 C CA . ALA A 1 88 ? -18.106 12.304 1.819 1.00 39.16 88 ALA A CA 1
ATOM 677 C C . ALA A 1 88 ? -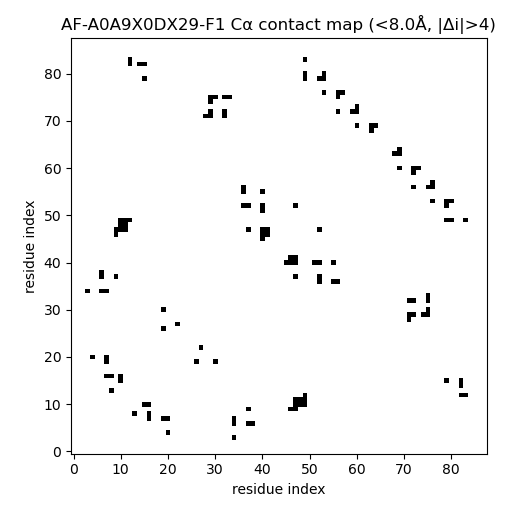18.898 12.565 3.104 1.00 39.16 88 ALA A C 1
ATOM 679 O O . ALA A 1 88 ? -19.020 11.618 3.916 1.00 39.16 88 ALA A O 1
#

Sequence (88 aa):
MSENHNLYAALPDTELAEHFRNADSTLRNEAAVLDRVIRHVLATEGRVSNKSIILCLIMALETAESDAEADVLRKTLEIVVGYTPDDA

Nearest PDB structures (foldseek):
  2oxl-assembly1_B  TM=9.494E-01  e=6.236E-03  Escherichia coli
  5v90-assembly2_A  TM=5.327E-01  e=2.719E+00  Homo sapiens
  3wxf-assembly2_C  TM=3.155E-01  e=2.307E+00  Danio rerio

Secondary structure (DSSP, 8-state):
--SHHHHGGG-S-HHHHHHHHS--GGGHHHHHHHHHHHHHHHHHHSS--HHHHHHHHHHHHHT--SHHHHHHHHHHHHHHHHTS----

Mean predicted aligned error: 5.49 Å

Foldseek 3Di:
DDPLLVLLVLEPQPVLSVCLVPDDPPLVLLNVLQSVQSVVCCVPPVGDYLVSSLVSLVVCLVVDPDPVSNVSSVVSNVSSVVRDPPDD

Solvent-accessible surface area (backbone atoms only — not comparable to full-atom values): 5166 Å² total; per-residue (Å²): 143,70,75,70,74,59,59,45,69,52,46,77,48,62,68,54,31,47,50,62,68,69,46,57,84,87,46,49,66,33,48,53,52,48,52,53,46,52,53,50,38,37,74,74,67,72,55,57,43,70,67,59,48,51,53,52,43,51,54,49,47,78,65,45,91,42,71,70,58,33,50,42,42,49,52,39,44,51,52,56,52,72,65,43,76,76,88,126

pLDDT: mean 85.11, std 12.72, range [39.16, 95.56]

Radius of gyration: 12.36 Å; Cα contacts (8 Å, |Δi|>4): 73; chains: 1; bounding box: 34×34×29 Å